Protein AF-A3SJL1-F1 (afdb_monomer_lite)

Foldseek 3Di:
DLLVVLQVVLVVLLVVLVVVLVVLLVVCLDPVNPVDPNVVVQQVVSVVSLVVSLVVLVVSLVVCVDPVNDDVDPVSNVNSVVSSVVSNVVSVVVSCCSNPPDPSD

Organism: Roseovarius nubinhibens (strain ATCC BAA-591 / DSM 15170 / ISM) (NCBI:txid89187)

Secondary structure (DSSP, 8-state):
-HHHHHHHHHHHHHHHHHHHHHHHHHHHTSHHHHSSTHHHHHHHHHHHHHHHHHHHHHHHHHHHHSGGG--S-HHHHHHHHHHHHHHHHHHHHHHHHHHHT----

Sequence (105 aa):
MRAVLSLSLPLTLWLAGFSGLYALHGLFCSSRWVEGSAVLWQRPVLIGVGLLLIGAQLILAVALQSKRWRAEDRTLRRVSFLLSLAAAGSTVWILLPLVLVTGCR

pLDDT: mean 73.29, std 8.29, range [54.09, 84.94]

Structure (mmCIF, N/CA/C/O backbone):
data_AF-A3SJL1-F1
#
_entry.id   AF-A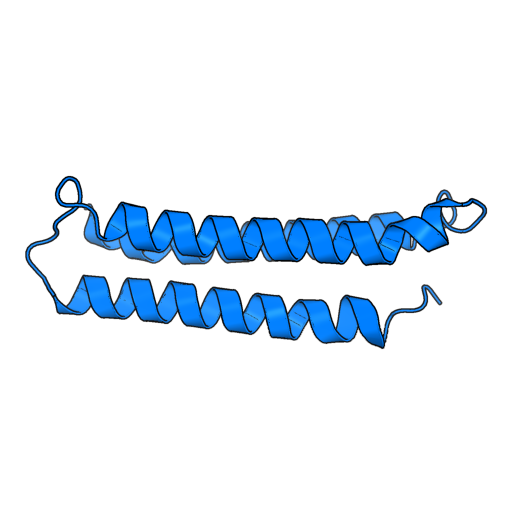3SJL1-F1
#
loop_
_atom_site.group_PDB
_atom_site.id
_atom_site.type_symbol
_atom_site.label_atom_id
_atom_site.label_alt_id
_atom_site.label_comp_id
_atom_site.label_asym_id
_atom_site.label_entity_id
_atom_site.label_seq_id
_atom_site.pdbx_PDB_ins_code
_atom_site.Cartn_x
_atom_site.Cartn_y
_atom_site.Cartn_z
_atom_site.occupancy
_atom_site.B_iso_or_equiv
_atom_site.auth_seq_id
_atom_site.auth_comp_id
_atom_site.auth_asym_id
_atom_site.auth_atom_id
_atom_site.pdbx_PDB_model_num
ATOM 1 N N . MET A 1 1 ? -18.607 11.149 15.103 1.00 59.56 1 MET A N 1
ATOM 2 C CA . MET A 1 1 ? -17.742 11.667 14.009 1.00 59.56 1 MET A CA 1
ATOM 3 C C . MET A 1 1 ? -16.484 10.822 13.758 1.00 59.56 1 MET A C 1
ATOM 5 O O . MET A 1 1 ? -16.207 10.540 12.601 1.00 59.56 1 MET A O 1
ATOM 9 N N . ARG A 1 2 ? -15.752 10.340 14.782 1.00 68.00 2 ARG A N 1
ATOM 10 C CA . ARG A 1 2 ? -14.563 9.469 14.585 1.00 68.00 2 ARG A CA 1
ATOM 11 C C . ARG A 1 2 ? -14.818 8.173 13.799 1.00 68.00 2 ARG A C 1
ATOM 13 O O . ARG A 1 2 ? -13.935 7.759 13.064 1.00 68.00 2 ARG A O 1
ATOM 20 N N . ALA A 1 3 ? -16.011 7.583 13.918 1.00 68.31 3 ALA A N 1
ATOM 21 C CA . ALA A 1 3 ? -16.379 6.351 13.212 1.00 68.31 3 ALA A CA 1
ATOM 22 C C . ALA A 1 3 ? -16.337 6.494 11.678 1.00 68.31 3 ALA A C 1
ATOM 24 O O . ALA A 1 3 ? -15.811 5.624 10.989 1.00 68.31 3 ALA A O 1
ATOM 25 N N . VAL A 1 4 ? -16.832 7.620 11.148 1.00 71.94 4 VAL A N 1
ATOM 26 C CA . VAL A 1 4 ? -16.812 7.901 9.702 1.00 71.94 4 VAL A CA 1
ATOM 27 C C . VAL A 1 4 ? -15.375 8.062 9.219 1.00 71.94 4 VAL A C 1
ATOM 29 O O . VAL A 1 4 ? -15.001 7.456 8.224 1.00 71.94 4 VAL A O 1
ATOM 32 N N . LEU A 1 5 ? -14.546 8.791 9.975 1.00 71.88 5 LEU A N 1
ATOM 33 C CA . LEU A 1 5 ? -13.122 8.955 9.675 1.00 71.88 5 LEU A CA 1
ATOM 34 C C . LEU A 1 5 ? -12.391 7.603 9.625 1.00 71.88 5 LEU A C 1
ATOM 36 O O . LEU A 1 5 ? -11.643 7.350 8.693 1.00 71.88 5 LEU A O 1
ATOM 40 N N . SER A 1 6 ? -12.634 6.702 10.584 1.00 68.81 6 SER A N 1
ATOM 41 C CA . SER A 1 6 ? -11.992 5.376 10.612 1.00 68.81 6 SER A CA 1
ATOM 42 C C . SER A 1 6 ? -12.421 4.438 9.478 1.00 68.81 6 SER A C 1
ATOM 44 O O . SER A 1 6 ? -11.718 3.467 9.201 1.00 68.81 6 SER A O 1
ATOM 46 N N . LEU A 1 7 ? -13.564 4.706 8.843 1.00 72.94 7 LEU A N 1
ATOM 47 C CA . LEU A 1 7 ? -14.061 3.961 7.683 1.00 72.94 7 LEU A CA 1
ATOM 48 C C . LEU A 1 7 ? -13.573 4.574 6.368 1.00 72.94 7 LEU A C 1
ATOM 50 O O . LEU A 1 7 ? -13.170 3.843 5.468 1.00 72.94 7 LEU A O 1
ATOM 54 N N . SER A 1 8 ? -13.579 5.904 6.258 1.00 80.25 8 SER A N 1
ATOM 55 C CA . SER A 1 8 ? -13.200 6.593 5.024 1.00 80.25 8 SER A CA 1
ATOM 56 C C . SER A 1 8 ? -11.691 6.633 4.802 1.00 80.25 8 SER A C 1
ATOM 58 O O . SER A 1 8 ? -11.266 6.497 3.662 1.00 80.25 8 SER A O 1
ATOM 60 N N . LEU A 1 9 ? -10.875 6.749 5.858 1.00 79.06 9 LEU A N 1
ATOM 61 C CA . LEU A 1 9 ? -9.410 6.794 5.752 1.00 79.06 9 LEU A CA 1
ATOM 62 C C . LEU A 1 9 ? -8.779 5.602 5.007 1.00 79.06 9 LEU A C 1
ATOM 64 O O . LEU A 1 9 ? -7.985 5.839 4.098 1.00 79.06 9 LEU A O 1
ATOM 68 N N . PRO A 1 10 ? -9.078 4.332 5.348 1.00 77.00 10 PRO A N 1
ATOM 69 C CA . PRO A 1 10 ? -8.495 3.202 4.625 1.00 77.00 10 PRO A CA 1
ATOM 70 C C . PRO A 1 10 ? -8.954 3.151 3.163 1.00 77.00 10 PRO A C 1
ATOM 72 O O . PRO A 1 10 ? -8.161 2.786 2.293 1.00 77.00 10 PRO A O 1
ATOM 75 N N . LEU A 1 11 ? -10.195 3.569 2.885 1.00 79.44 11 LEU A N 1
ATOM 76 C CA . LEU A 1 11 ? -10.762 3.583 1.538 1.00 79.44 11 LEU A CA 1
ATOM 77 C C . LEU A 1 11 ? -10.133 4.675 0.662 1.00 79.44 11 LEU A C 1
ATOM 79 O O . LEU A 1 11 ? -9.750 4.404 -0.473 1.00 79.44 11 LEU A O 1
ATOM 83 N N . THR A 1 12 ? -9.976 5.894 1.183 1.00 83.25 12 THR A N 1
ATOM 84 C CA . THR A 1 12 ? -9.335 6.996 0.451 1.00 83.25 12 THR A CA 1
ATOM 85 C C . THR A 1 12 ? -7.851 6.737 0.242 1.00 83.25 12 THR A C 1
ATOM 87 O O . THR A 1 12 ? -7.344 7.005 -0.845 1.00 83.25 12 THR A O 1
ATOM 90 N N . LEU A 1 13 ? -7.165 6.155 1.232 1.00 82.44 13 LEU A N 1
ATOM 91 C CA . LEU A 1 13 ? -5.767 5.752 1.092 1.00 82.44 13 LEU A CA 1
ATOM 92 C C . LEU A 1 13 ? -5.606 4.690 -0.001 1.00 82.44 13 LEU A C 1
ATOM 94 O O . LEU A 1 13 ? -4.680 4.772 -0.807 1.00 82.44 13 LEU A O 1
ATOM 98 N N . TRP A 1 14 ? -6.516 3.715 -0.054 1.00 82.19 14 TRP A N 1
ATOM 99 C CA . TRP A 1 14 ? -6.525 2.714 -1.116 1.00 82.19 14 TRP A CA 1
ATOM 100 C C . TRP A 1 14 ? -6.770 3.348 -2.490 1.00 82.19 14 TRP A C 1
ATOM 102 O O . TRP A 1 14 ? -6.005 3.100 -3.418 1.00 82.19 14 TRP A O 1
ATOM 112 N N . LEU A 1 15 ? -7.768 4.227 -2.609 1.00 83.25 15 LEU A N 1
ATOM 113 C CA . LEU A 1 15 ? -8.115 4.889 -3.870 1.00 83.25 15 LEU A CA 1
ATOM 114 C C . LEU A 1 15 ? -6.980 5.787 -4.394 1.00 83.25 15 LEU A C 1
ATOM 116 O O . LEU A 1 15 ? -6.681 5.787 -5.591 1.00 83.25 15 LEU A O 1
ATOM 120 N N . ALA A 1 16 ? -6.324 6.522 -3.493 1.00 84.94 16 ALA A N 1
ATOM 121 C CA . ALA A 1 16 ? -5.164 7.350 -3.809 1.00 84.94 16 ALA A CA 1
ATOM 122 C C . ALA A 1 16 ? -3.969 6.488 -4.242 1.00 84.94 16 ALA A C 1
ATOM 124 O O . ALA A 1 16 ? -3.309 6.800 -5.232 1.00 84.94 16 ALA A O 1
ATOM 125 N N . GLY A 1 17 ? -3.729 5.374 -3.544 1.00 80.75 17 GLY A N 1
ATOM 126 C CA . GLY A 1 17 ? -2.684 4.417 -3.893 1.00 80.75 17 GLY A CA 1
ATOM 127 C C . GLY A 1 17 ? -2.897 3.762 -5.250 1.00 80.75 17 GLY A C 1
ATOM 128 O O . GLY A 1 17 ? -1.973 3.712 -6.057 1.00 80.75 17 GLY A O 1
ATOM 129 N N . PHE A 1 18 ? -4.124 3.318 -5.524 1.00 80.44 18 PHE A N 1
ATOM 130 C CA . PHE A 1 18 ? -4.503 2.747 -6.812 1.00 80.44 18 PHE A CA 1
ATOM 131 C C . PHE A 1 18 ? -4.287 3.747 -7.947 1.00 80.44 18 PHE A C 1
ATOM 133 O O . PHE A 1 18 ? -3.594 3.443 -8.915 1.00 80.44 18 PHE A O 1
ATOM 140 N N . SER A 1 19 ? -4.815 4.962 -7.787 1.00 84.88 19 SER A N 1
ATOM 141 C CA . SER A 1 19 ? -4.660 6.036 -8.772 1.00 84.88 19 SER A CA 1
ATOM 142 C C . SER A 1 19 ? -3.187 6.365 -9.021 1.00 84.88 19 SER A C 1
ATOM 144 O O . SER A 1 19 ? -2.772 6.497 -10.169 1.00 84.88 19 SER A O 1
ATOM 146 N N . GLY A 1 20 ? -2.380 6.443 -7.958 1.00 83.12 20 GLY A N 1
ATOM 147 C CA . GLY A 1 20 ? -0.946 6.704 -8.051 1.00 83.12 20 GLY A CA 1
ATOM 148 C C . GLY A 1 20 ? -0.182 5.595 -8.772 1.00 83.12 20 GLY A C 1
ATOM 149 O O . GLY A 1 20 ? 0.614 5.888 -9.661 1.00 83.12 20 GLY A O 1
ATOM 150 N N . LEU A 1 21 ? -0.452 4.327 -8.444 1.00 81.31 21 LEU A N 1
ATOM 151 C CA . LEU A 1 21 ? 0.160 3.175 -9.113 1.00 81.31 21 LEU A CA 1
ATOM 152 C C . LEU A 1 21 ? -0.185 3.141 -10.603 1.00 81.31 21 LEU A C 1
ATOM 154 O O . LEU A 1 21 ? 0.703 2.933 -11.426 1.00 81.31 21 LEU A O 1
ATOM 158 N N . TYR A 1 22 ? -1.447 3.387 -10.957 1.00 79.25 22 TYR A N 1
ATOM 159 C CA . TYR A 1 22 ? -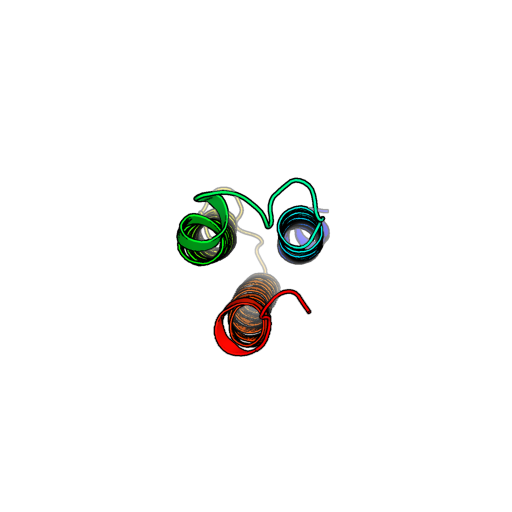1.889 3.392 -12.351 1.00 79.25 22 TYR A CA 1
ATOM 160 C C . TYR A 1 22 ? -1.325 4.580 -13.138 1.00 79.25 22 TYR A C 1
ATOM 162 O O . TYR A 1 22 ? -0.888 4.412 -14.276 1.00 79.25 22 TYR A O 1
ATOM 170 N N . ALA A 1 23 ? -1.279 5.770 -12.532 1.00 82.62 23 ALA A N 1
ATOM 171 C CA . ALA A 1 23 ? -0.657 6.944 -13.141 1.00 82.62 23 ALA A CA 1
ATOM 172 C C . ALA A 1 23 ? 0.844 6.721 -13.369 1.00 82.62 23 ALA A C 1
ATOM 174 O O . ALA A 1 23 ? 1.356 7.011 -14.449 1.00 82.62 23 ALA A O 1
ATOM 175 N N . LEU A 1 24 ? 1.537 6.148 -12.380 1.00 81.06 24 LEU A N 1
ATOM 176 C CA . LEU A 1 24 ? 2.955 5.814 -12.480 1.00 81.06 24 LEU A CA 1
ATOM 177 C C . LEU A 1 24 ? 3.206 4.764 -13.571 1.00 81.06 24 LEU A C 1
ATOM 179 O O . LEU A 1 24 ? 4.139 4.902 -14.358 1.00 81.06 24 LEU A O 1
ATOM 183 N N . HIS A 1 25 ? 2.338 3.756 -13.662 1.00 78.12 25 HIS A N 1
ATOM 184 C CA . HIS A 1 25 ? 2.370 2.765 -14.731 1.00 78.12 25 HIS A CA 1
ATOM 185 C C . HIS A 1 25 ? 2.195 3.405 -16.118 1.00 78.12 25 HIS A C 1
ATOM 187 O O . HIS A 1 25 ? 2.977 3.138 -17.028 1.00 78.12 25 HIS A O 1
ATOM 193 N N . GLY A 1 26 ? 1.218 4.306 -16.270 1.00 76.38 26 GLY A N 1
ATOM 194 C CA . GLY A 1 26 ? 1.004 5.062 -17.507 1.00 76.38 26 GLY A CA 1
ATOM 195 C C . GLY A 1 26 ? 2.197 5.946 -17.885 1.00 76.38 26 GLY A C 1
ATOM 196 O O . GLY A 1 26 ? 2.563 6.008 -19.058 1.00 76.38 26 GLY A O 1
ATOM 197 N N . LEU A 1 27 ? 2.857 6.572 -16.903 1.00 78.94 27 LEU A N 1
ATOM 198 C CA . LEU A 1 27 ? 4.102 7.313 -17.132 1.00 78.94 27 LEU A CA 1
ATOM 199 C C . LEU A 1 27 ? 5.220 6.400 -17.646 1.00 78.94 27 LEU A C 1
ATOM 201 O O . LEU A 1 27 ? 5.910 6.764 -18.601 1.00 78.94 27 LEU A O 1
ATOM 205 N N . PHE A 1 28 ? 5.380 5.222 -17.042 1.00 74.81 28 PHE A N 1
ATOM 206 C CA . PHE A 1 28 ? 6.404 4.258 -17.431 1.00 74.81 28 PHE A CA 1
ATOM 207 C C . PHE A 1 28 ? 6.204 3.687 -18.839 1.00 74.81 28 PHE A C 1
ATOM 209 O O . PHE A 1 28 ? 7.201 3.401 -19.498 1.00 74.81 28 PHE A O 1
ATOM 216 N N . CYS A 1 29 ? 4.963 3.582 -19.320 1.00 75.06 29 CYS A N 1
ATOM 217 C CA . CYS A 1 29 ? 4.670 3.170 -20.696 1.00 75.06 29 CYS A CA 1
ATOM 218 C C . CYS A 1 29 ? 4.660 4.307 -21.726 1.00 75.06 29 CYS A C 1
ATOM 220 O O . CYS A 1 29 ? 4.432 4.052 -22.906 1.00 75.06 29 CYS A O 1
ATOM 222 N N . SER A 1 30 ? 4.925 5.553 -21.328 1.00 73.56 30 SER A N 1
ATOM 223 C CA . SER A 1 30 ? 5.099 6.635 -22.299 1.00 73.56 30 SER A CA 1
ATOM 224 C C . SER A 1 30 ? 6.441 6.507 -23.032 1.00 73.56 30 SER A C 1
ATOM 226 O O . SER A 1 30 ? 7.463 6.172 -22.429 1.00 73.56 30 SER A O 1
ATOM 228 N N . SER A 1 31 ? 6.454 6.814 -24.334 1.00 65.25 31 SER A N 1
ATOM 229 C CA . SER A 1 31 ? 7.624 6.670 -25.223 1.00 65.25 31 SER A CA 1
ATOM 230 C C . SER A 1 31 ? 8.897 7.344 -24.694 1.00 65.25 31 SER A C 1
ATOM 232 O O . SER A 1 31 ? 9.995 6.848 -24.917 1.00 65.25 31 SER A O 1
ATOM 234 N N . ARG A 1 32 ? 8.755 8.408 -23.891 1.00 66.00 32 ARG A N 1
ATOM 235 C CA . ARG A 1 32 ? 9.859 9.135 -23.242 1.00 66.00 32 ARG A CA 1
ATOM 236 C C . ARG A 1 32 ? 10.695 8.286 -22.270 1.00 66.00 32 ARG A C 1
ATOM 238 O O . ARG A 1 32 ? 11.836 8.646 -21.995 1.00 66.00 32 ARG A O 1
ATOM 245 N N . TRP A 1 33 ? 10.139 7.202 -21.727 1.00 61.50 33 TRP A N 1
ATOM 246 C CA . TRP A 1 33 ? 10.796 6.346 -20.727 1.00 61.50 33 TRP A CA 1
ATOM 247 C C . TRP A 1 33 ? 11.082 4.924 -21.233 1.00 61.50 33 TRP A C 1
ATOM 249 O O . TRP A 1 33 ? 11.729 4.150 -20.530 1.00 61.50 33 TRP A O 1
ATOM 259 N N . VAL A 1 34 ? 10.635 4.590 -22.448 1.00 62.56 34 VAL A N 1
ATOM 260 C CA . VAL A 1 34 ? 10.812 3.266 -23.073 1.00 62.56 34 VAL A CA 1
ATOM 261 C C . VAL A 1 34 ? 12.226 3.075 -23.638 1.00 62.56 34 VAL A C 1
ATOM 263 O O . VAL A 1 34 ? 12.727 1.957 -23.674 1.00 62.56 34 VAL A O 1
ATOM 266 N N . GLU A 1 35 ? 12.909 4.155 -24.021 1.00 60.31 35 GLU A N 1
ATOM 267 C CA . GLU A 1 35 ? 14.188 4.091 -24.749 1.00 60.31 35 GLU A CA 1
ATOM 268 C C . GLU A 1 35 ? 15.440 4.053 -23.841 1.00 60.31 35 GLU A C 1
ATOM 270 O O . GLU A 1 35 ? 16.564 4.027 -24.336 1.00 60.31 35 GLU A O 1
ATOM 275 N N . GLY A 1 36 ? 15.283 4.021 -22.510 1.00 59.72 36 GLY A N 1
ATOM 276 C CA . GLY A 1 36 ? 16.399 4.074 -21.553 1.00 59.72 36 GLY A CA 1
ATOM 277 C C . GLY A 1 36 ? 16.427 2.940 -20.523 1.00 59.72 36 GLY A C 1
ATOM 278 O O . GLY A 1 36 ? 15.488 2.156 -20.390 1.00 59.72 36 GLY A O 1
ATOM 279 N N . SER A 1 37 ? 17.481 2.912 -19.696 1.00 58.91 37 SER A N 1
ATOM 280 C CA . SER A 1 37 ? 17.663 1.998 -18.544 1.00 58.91 37 SER A CA 1
ATOM 281 C C . SER A 1 37 ? 16.510 2.003 -17.522 1.00 58.91 37 SER A C 1
ATOM 283 O O . SER A 1 37 ? 16.492 1.187 -16.601 1.00 58.91 37 SER A O 1
ATOM 285 N N . ALA A 1 38 ? 15.523 2.885 -17.695 1.00 62.50 38 ALA A N 1
ATOM 286 C CA . ALA A 1 38 ? 14.285 2.951 -16.936 1.00 62.50 38 ALA A CA 1
ATOM 287 C C . ALA A 1 38 ? 13.460 1.654 -16.999 1.00 62.50 38 ALA A C 1
ATOM 289 O O . ALA A 1 38 ? 12.836 1.318 -15.996 1.00 62.50 38 ALA A O 1
ATOM 290 N N . VAL A 1 39 ? 13.513 0.874 -18.088 1.00 64.94 39 VAL A N 1
ATOM 291 C CA . VAL A 1 39 ? 12.792 -0.416 -18.199 1.00 64.94 39 VAL A CA 1
ATOM 292 C C . VAL A 1 39 ? 13.206 -1.407 -17.099 1.00 64.94 39 VAL A C 1
ATOM 294 O O . VAL A 1 39 ? 12.363 -2.095 -16.523 1.00 64.94 39 VAL A O 1
ATOM 297 N N . LEU A 1 40 ? 14.493 -1.428 -16.729 1.00 67.62 40 LEU A N 1
ATOM 298 C CA . LEU A 1 40 ? 15.007 -2.258 -15.628 1.00 67.62 40 LEU A CA 1
ATOM 299 C C . LEU A 1 40 ? 14.518 -1.772 -14.253 1.00 67.62 40 LEU A C 1
ATOM 301 O O . LEU A 1 40 ? 14.362 -2.574 -13.333 1.00 67.62 40 LEU A O 1
ATOM 305 N N . TRP A 1 41 ? 14.240 -0.472 -14.118 1.00 72.75 41 TRP A N 1
ATOM 306 C 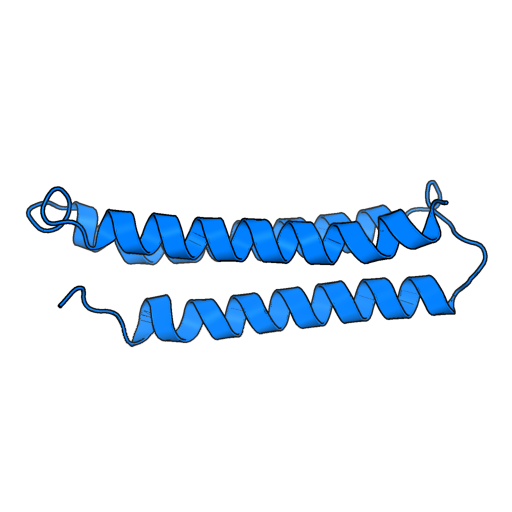CA . TRP A 1 41 ? 13.785 0.151 -12.873 1.00 72.75 41 TRP A CA 1
ATOM 307 C C . TRP A 1 41 ? 12.258 0.166 -12.703 1.00 72.75 41 TRP A C 1
ATOM 309 O O . TRP A 1 41 ? 11.787 0.285 -11.574 1.00 72.75 41 TRP A O 1
ATOM 319 N N . GLN A 1 42 ? 11.475 -0.032 -13.768 1.00 72.25 42 GLN A N 1
ATOM 320 C CA . GLN A 1 42 ? 10.003 -0.055 -13.719 1.00 72.25 42 GLN A CA 1
ATOM 321 C C . GLN A 1 42 ? 9.463 -1.046 -12.678 1.00 72.25 42 GLN A C 1
ATOM 323 O O . GLN A 1 42 ? 8.692 -0.678 -11.791 1.00 72.25 42 GLN A O 1
ATOM 328 N N . ARG A 1 43 ? 9.900 -2.309 -12.754 1.00 74.62 43 ARG A N 1
ATOM 329 C CA . ARG A 1 43 ? 9.450 -3.388 -11.859 1.00 74.62 43 ARG A CA 1
ATOM 330 C C . ARG A 1 43 ? 9.809 -3.146 -10.389 1.00 74.62 43 ARG A C 1
ATOM 332 O O . ARG A 1 43 ? 8.891 -3.167 -9.569 1.00 74.62 43 ARG A O 1
ATOM 339 N N . PRO A 1 44 ? 11.082 -2.906 -10.012 1.00 79.38 44 PRO A N 1
ATOM 340 C CA . PRO A 1 44 ? 11.429 -2.688 -8.610 1.00 79.38 44 PRO A CA 1
ATOM 341 C C . PRO A 1 44 ? 10.788 -1.418 -8.039 1.00 79.38 44 PRO A C 1
ATOM 343 O O . PRO A 1 44 ? 10.407 -1.425 -6.871 1.00 79.38 44 PRO A O 1
ATOM 346 N N . VAL A 1 45 ? 10.594 -0.362 -8.840 1.00 81.12 45 VAL A N 1
ATOM 347 C CA . VAL A 1 45 ? 9.892 0.850 -8.386 1.00 81.12 45 VAL A CA 1
ATOM 348 C C . VAL A 1 45 ? 8.409 0.568 -8.137 1.00 81.12 45 VAL A C 1
ATOM 350 O O . VAL A 1 45 ? 7.902 0.931 -7.077 1.00 81.12 45 VAL A O 1
ATOM 353 N N . LEU A 1 46 ? 7.716 -0.129 -9.044 1.00 76.88 46 LEU A N 1
ATOM 354 C CA . LEU A 1 46 ? 6.313 -0.522 -8.848 1.00 76.88 46 LEU A CA 1
ATOM 355 C C . LEU A 1 46 ? 6.136 -1.428 -7.621 1.00 76.88 46 LEU A C 1
ATOM 357 O O . LEU A 1 46 ? 5.220 -1.215 -6.825 1.00 76.88 46 LEU A O 1
ATOM 361 N N . ILE A 1 47 ? 7.041 -2.394 -7.428 1.00 80.12 47 ILE A N 1
ATOM 362 C CA . ILE A 1 47 ? 7.060 -3.261 -6.240 1.00 80.12 47 ILE A CA 1
ATOM 363 C C . ILE A 1 47 ? 7.303 -2.432 -4.976 1.00 80.12 47 ILE A C 1
ATOM 365 O O . ILE A 1 47 ? 6.587 -2.606 -3.991 1.00 80.12 47 ILE A O 1
ATOM 369 N N . GLY A 1 48 ? 8.265 -1.507 -5.005 1.00 83.69 48 GLY A N 1
ATOM 370 C CA . GLY A 1 48 ? 8.582 -0.626 -3.883 1.00 83.69 48 GLY A CA 1
ATOM 371 C C . GLY A 1 48 ? 7.401 0.255 -3.477 1.00 83.69 48 GLY A C 1
ATOM 372 O O . GLY A 1 48 ? 7.046 0.295 -2.300 1.00 83.69 48 GLY A O 1
ATOM 373 N N . VAL A 1 49 ? 6.739 0.898 -4.444 1.00 82.62 49 VAL A N 1
ATOM 374 C CA . VAL A 1 49 ? 5.538 1.715 -4.198 1.00 82.62 49 VAL A CA 1
ATOM 375 C C . VAL A 1 49 ? 4.387 0.849 -3.675 1.00 82.62 49 VAL A C 1
ATOM 377 O O . VAL A 1 49 ? 3.707 1.245 -2.727 1.00 82.62 49 VAL A O 1
ATOM 380 N N . GLY A 1 50 ? 4.205 -0.355 -4.224 1.00 81.19 50 GLY A N 1
ATOM 381 C CA . GLY A 1 50 ? 3.237 -1.332 -3.726 1.00 81.19 50 GLY A CA 1
ATOM 382 C C . GLY A 1 50 ? 3.481 -1.721 -2.267 1.00 81.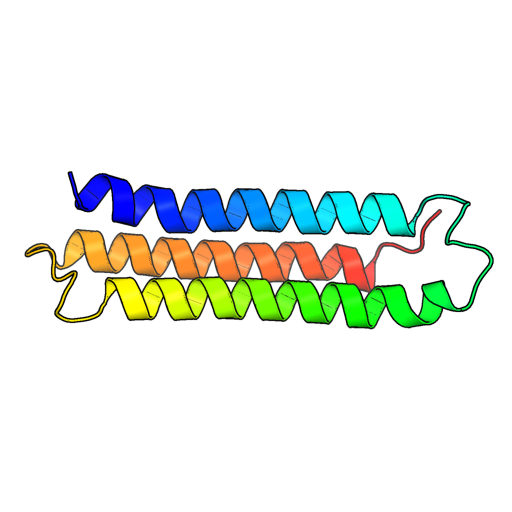19 50 GLY A C 1
ATOM 383 O O . GLY A 1 50 ? 2.559 -1.668 -1.452 1.00 81.19 50 GLY A O 1
ATOM 384 N N . LEU A 1 51 ? 4.728 -2.043 -1.909 1.00 81.62 51 LEU A N 1
ATOM 385 C CA . LEU A 1 51 ? 5.114 -2.357 -0.531 1.00 81.62 51 LEU A CA 1
ATOM 386 C C . LEU A 1 51 ? 4.865 -1.173 0.406 1.00 81.62 51 LEU A C 1
ATOM 388 O O . LEU A 1 51 ? 4.370 -1.358 1.517 1.00 81.62 51 LEU A O 1
ATOM 392 N N . LEU A 1 52 ? 5.184 0.040 -0.046 1.00 84.69 52 LEU A N 1
ATOM 393 C CA . LEU A 1 52 ? 5.006 1.261 0.733 1.00 84.69 52 LEU A CA 1
ATOM 394 C C . LEU A 1 52 ? 3.521 1.531 1.015 1.00 84.69 52 LEU A C 1
ATOM 396 O O . LEU A 1 52 ? 3.163 1.894 2.134 1.00 84.69 52 LEU A O 1
ATOM 400 N N . LEU A 1 53 ? 2.646 1.272 0.040 1.00 82.44 53 LEU A N 1
ATOM 401 C CA . LEU A 1 53 ? 1.190 1.355 0.193 1.00 82.44 53 LEU A CA 1
ATOM 402 C C . LEU A 1 53 ? 0.635 0.304 1.161 1.00 82.44 53 LEU A C 1
ATOM 404 O O . LEU A 1 53 ? -0.207 0.629 2.001 1.00 82.44 53 LEU A O 1
ATOM 408 N N . ILE A 1 54 ? 1.123 -0.936 1.083 1.00 79.75 54 ILE A N 1
ATOM 409 C CA . ILE A 1 54 ? 0.760 -2.001 2.031 1.00 79.75 54 ILE A CA 1
ATOM 410 C C . ILE A 1 54 ? 1.216 -1.621 3.446 1.00 79.75 54 ILE A C 1
ATOM 412 O O . ILE A 1 54 ? 0.440 -1.716 4.398 1.00 79.75 54 ILE A O 1
ATOM 416 N N . GLY A 1 55 ? 2.448 -1.126 3.586 1.00 82.25 55 GLY A N 1
ATOM 417 C CA . GLY A 1 55 ? 2.985 -0.630 4.850 1.00 82.25 55 GLY A CA 1
ATOM 418 C C . GLY A 1 55 ? 2.150 0.516 5.419 1.00 82.25 55 GLY A C 1
ATOM 419 O O . GLY A 1 55 ? 1.789 0.485 6.593 1.00 82.25 55 GLY A O 1
ATOM 420 N N . ALA A 1 56 ? 1.762 1.484 4.586 1.00 82.12 56 ALA A N 1
ATOM 421 C CA . ALA A 1 56 ? 0.897 2.589 4.990 1.00 82.12 56 ALA A CA 1
ATOM 422 C C . ALA A 1 56 ? -0.476 2.100 5.485 1.00 82.12 56 ALA A C 1
ATOM 424 O O . ALA A 1 56 ? -0.945 2.568 6.522 1.00 82.12 56 ALA A O 1
ATOM 425 N N . GLN A 1 57 ? -1.091 1.120 4.811 1.00 79.69 57 GLN A N 1
ATOM 426 C CA . GLN A 1 57 ? -2.347 0.491 5.250 1.00 79.69 57 GLN A CA 1
ATOM 427 C C . GLN A 1 57 ? -2.195 -0.210 6.610 1.00 79.69 57 GLN A C 1
ATOM 429 O O . GLN A 1 57 ? -3.051 -0.053 7.482 1.00 79.69 57 GLN A O 1
ATOM 434 N N . LEU A 1 58 ? -1.093 -0.935 6.831 1.00 79.81 58 LEU A N 1
ATOM 435 C CA . LEU A 1 58 ? -0.811 -1.602 8.107 1.00 79.81 58 LEU A CA 1
ATOM 436 C C . LEU A 1 58 ? -0.557 -0.603 9.240 1.00 79.81 58 LEU A C 1
ATOM 438 O O . LEU A 1 58 ? -1.136 -0.740 10.318 1.00 79.81 58 LEU A O 1
ATOM 442 N N . ILE A 1 59 ? 0.261 0.424 8.997 1.00 82.75 59 ILE A N 1
ATOM 443 C CA . ILE A 1 59 ? 0.525 1.497 9.967 1.00 82.75 59 ILE A CA 1
ATOM 444 C C . ILE A 1 59 ? -0.784 2.187 10.335 1.00 82.75 59 ILE A C 1
ATOM 446 O O . ILE A 1 59 ? -1.042 2.423 11.515 1.00 82.75 59 ILE A O 1
ATOM 450 N N . LEU A 1 60 ? -1.637 2.460 9.348 1.00 78.19 60 LEU A N 1
ATOM 451 C CA . LEU A 1 60 ? -2.930 3.080 9.576 1.00 78.19 60 LEU A CA 1
ATOM 452 C C . LEU A 1 60 ? -3.856 2.179 10.401 1.00 78.19 60 LEU A C 1
ATOM 454 O O . LEU A 1 60 ? -4.470 2.647 11.361 1.00 78.19 60 LEU A O 1
ATOM 458 N N . ALA A 1 61 ? -3.904 0.882 10.096 1.00 74.75 61 ALA A N 1
ATOM 459 C CA . ALA A 1 61 ? -4.665 -0.093 10.871 1.00 74.75 61 ALA A CA 1
ATOM 460 C C . ALA A 1 61 ? -4.182 -0.166 12.332 1.00 74.75 61 ALA A C 1
ATOM 462 O O . ALA A 1 61 ? -5.002 -0.163 13.252 1.00 74.75 61 ALA A O 1
ATOM 463 N N . VAL A 1 62 ? -2.867 -0.170 12.569 1.00 76.75 62 VAL A N 1
ATOM 464 C CA . VAL A 1 62 ? -2.279 -0.163 13.921 1.00 76.75 62 VAL A CA 1
ATOM 465 C C . VAL A 1 62 ? -2.545 1.166 14.638 1.00 76.75 62 VAL A C 1
ATOM 467 O O . VAL A 1 62 ? -2.920 1.173 15.814 1.00 76.75 62 VAL A O 1
ATOM 470 N N . ALA A 1 63 ? -2.431 2.297 13.939 1.00 77.12 63 ALA A N 1
ATOM 471 C CA . ALA A 1 63 ? -2.709 3.623 14.485 1.00 77.12 63 ALA A CA 1
ATOM 472 C C . ALA A 1 63 ? -4.176 3.763 14.923 1.00 77.12 63 ALA A C 1
ATOM 474 O O . ALA A 1 63 ? -4.443 4.253 16.024 1.00 77.12 63 ALA A O 1
ATOM 475 N N . LEU A 1 64 ? -5.117 3.247 14.124 1.00 68.56 64 LEU A N 1
ATOM 476 C CA . LEU A 1 64 ? -6.544 3.178 14.464 1.00 68.56 64 LEU A CA 1
ATOM 477 C C . LEU A 1 64 ? -6.823 2.217 15.633 1.00 68.56 64 LEU A C 1
ATOM 479 O O . LEU A 1 64 ? -7.799 2.388 16.371 1.00 68.56 64 LEU A O 1
ATOM 483 N N . GLN A 1 65 ? -5.957 1.225 15.855 1.00 68.38 65 GLN A N 1
ATOM 484 C CA . GLN A 1 65 ? -6.045 0.339 17.014 1.00 68.38 65 GLN A CA 1
ATOM 485 C C . GLN A 1 65 ? -5.445 0.929 18.300 1.00 68.38 65 GLN A C 1
ATOM 487 O O . GLN A 1 65 ? -5.785 0.461 19.395 1.00 68.38 65 GLN A O 1
ATOM 492 N N . SER A 1 66 ? -4.622 1.971 18.210 1.00 69.06 66 SER A N 1
ATOM 493 C CA . SER A 1 66 ? -3.966 2.577 19.369 1.00 69.06 66 SER A CA 1
ATOM 494 C C . SER A 1 66 ? -4.970 3.147 20.384 1.00 69.06 66 SER A C 1
ATOM 496 O O . SER A 1 66 ? -6.058 3.613 20.029 1.00 69.06 66 SER A O 1
ATOM 498 N N . LYS A 1 67 ? -4.611 3.129 21.680 1.00 60.41 67 LYS A N 1
ATOM 499 C CA . LYS A 1 67 ? -5.479 3.573 22.798 1.00 60.41 67 LYS A CA 1
ATOM 500 C C . LYS A 1 67 ? -6.033 4.991 22.599 1.00 60.41 67 LYS A C 1
ATOM 502 O O . LYS A 1 67 ? -7.129 5.274 23.066 1.00 60.41 67 LYS A O 1
ATOM 507 N N . ARG A 1 68 ? -5.313 5.850 21.869 1.00 61.97 68 ARG A N 1
ATOM 508 C CA . ARG A 1 68 ? -5.682 7.249 21.578 1.00 61.97 68 ARG A CA 1
ATOM 509 C C . ARG A 1 68 ? -6.902 7.388 20.647 1.00 61.97 68 ARG A C 1
ATOM 511 O O . ARG A 1 68 ? -7.585 8.414 20.672 1.00 61.97 68 ARG A O 1
ATOM 518 N N . TRP A 1 69 ? -7.195 6.342 19.872 1.00 55.44 69 TRP A N 1
ATOM 519 C CA . TRP A 1 69 ? -8.314 6.244 18.927 1.00 55.44 69 TRP A CA 1
ATOM 520 C C . TRP A 1 69 ? -9.296 5.119 19.287 1.00 55.44 69 TRP A C 1
ATOM 522 O O . TRP A 1 69 ? -10.064 4.677 18.437 1.00 55.44 69 TRP A O 1
ATOM 532 N N . ARG A 1 70 ? -9.305 4.654 20.548 1.00 54.09 70 ARG A N 1
ATOM 533 C CA . ARG A 1 70 ? -10.328 3.724 21.056 1.00 54.09 70 ARG A CA 1
ATOM 534 C C . ARG A 1 70 ? -11.725 4.329 20.862 1.00 54.09 70 ARG A C 1
ATOM 536 O O . ARG A 1 70 ? -12.171 5.136 21.664 1.00 54.09 70 ARG A O 1
ATOM 543 N N . ALA A 1 71 ? -12.393 3.949 19.778 1.00 55.16 71 ALA A N 1
ATOM 544 C CA . ALA A 1 71 ? -13.843 3.929 19.725 1.00 55.16 71 ALA A CA 1
ATOM 545 C C . ALA A 1 71 ? -14.322 2.812 20.663 1.00 55.16 71 ALA A C 1
ATOM 547 O O . ALA A 1 71 ? -13.687 1.755 20.731 1.00 55.16 71 ALA A O 1
ATOM 548 N N . GLU A 1 72 ? -15.399 3.062 21.401 1.00 56.88 72 GLU A N 1
ATOM 549 C CA . GLU A 1 72 ? -16.003 2.110 22.344 1.00 56.88 72 GLU A CA 1
ATOM 550 C C . GLU A 1 72 ? -16.467 0.818 21.637 1.00 56.88 72 GLU A C 1
ATOM 552 O O . GLU A 1 72 ? -16.416 -0.274 22.203 1.00 56.88 72 GLU A O 1
ATOM 557 N N . ASP A 1 73 ? -16.786 0.919 20.342 1.00 67.25 73 ASP A N 1
ATOM 558 C CA . ASP A 1 73 ? -17.306 -0.172 19.525 1.00 67.25 73 ASP A CA 1
ATOM 559 C C . ASP A 1 73 ? -16.230 -1.093 18.934 1.00 67.25 73 ASP A C 1
ATOM 561 O O . ASP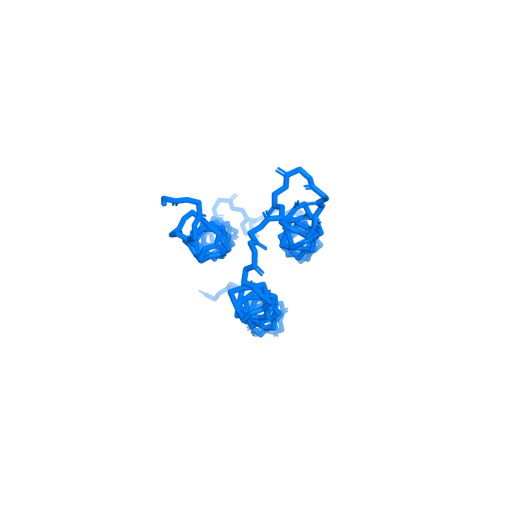 A 1 73 ? -15.508 -0.766 17.981 1.00 67.25 73 ASP A O 1
ATOM 565 N N . ARG A 1 74 ? -16.200 -2.333 19.435 1.00 70.44 74 ARG A N 1
ATOM 566 C CA . ARG A 1 74 ? -15.382 -3.436 18.892 1.00 70.44 74 ARG A CA 1
ATOM 567 C C . ARG A 1 74 ? -15.715 -3.768 17.431 1.00 70.44 74 ARG A C 1
ATOM 569 O O . ARG A 1 74 ? -14.836 -4.228 16.701 1.00 70.44 74 ARG A O 1
ATOM 576 N N . THR A 1 75 ? -16.952 -3.534 16.999 1.00 70.31 75 THR A N 1
ATOM 577 C CA . THR A 1 75 ? -17.441 -3.865 15.651 1.00 70.31 75 THR A CA 1
ATOM 578 C C . THR A 1 75 ? -16.842 -2.943 14.593 1.00 70.31 75 THR A C 1
ATOM 580 O O . THR A 1 75 ? -16.276 -3.428 13.616 1.00 70.31 75 THR A O 1
ATOM 583 N N . LEU A 1 76 ? -16.851 -1.627 14.832 1.00 69.19 76 LEU A N 1
ATOM 584 C CA . LEU A 1 76 ? -16.227 -0.632 13.950 1.00 69.19 76 LEU A CA 1
ATOM 585 C C . LEU A 1 76 ? -14.734 -0.912 13.747 1.00 69.19 76 LEU A C 1
ATOM 587 O O . LEU A 1 76 ? -14.225 -0.826 12.634 1.00 69.19 76 LEU A O 1
ATOM 591 N N . ARG A 1 77 ? -14.044 -1.347 14.806 1.00 69.81 77 ARG A N 1
ATOM 592 C CA . ARG A 1 77 ? -12.630 -1.732 14.738 1.00 69.81 77 ARG A CA 1
ATOM 593 C C . ARG A 1 77 ? -12.389 -2.957 13.850 1.00 69.81 77 ARG A C 1
ATOM 595 O O . ARG A 1 77 ? -11.426 -2.956 13.087 1.00 69.81 77 ARG A O 1
ATOM 602 N N . ARG A 1 78 ? -13.245 -3.985 13.927 1.00 74.12 78 ARG A N 1
ATOM 603 C CA . ARG A 1 78 ? -13.159 -5.155 13.032 1.00 74.12 78 ARG A CA 1
ATOM 604 C C . ARG A 1 78 ? -13.431 -4.771 11.585 1.00 74.12 78 ARG A C 1
ATOM 606 O O . ARG A 1 78 ? -12.695 -5.219 10.717 1.00 74.12 78 ARG A O 1
ATOM 613 N N . VAL A 1 79 ? -14.437 -3.933 11.335 1.00 77.75 79 VAL A N 1
ATOM 614 C CA . VAL A 1 79 ? -14.778 -3.491 9.976 1.00 77.75 79 VAL A CA 1
ATOM 615 C C . VAL A 1 79 ? -13.637 -2.680 9.369 1.00 77.75 79 VAL A C 1
ATOM 617 O O . VAL A 1 79 ? -13.214 -3.006 8.268 1.00 77.75 79 VAL A O 1
ATOM 620 N N . SER A 1 80 ? -13.069 -1.704 10.086 1.00 72.00 80 SER A N 1
ATOM 621 C CA . SER A 1 80 ? -11.893 -0.961 9.603 1.00 72.00 80 SER A CA 1
ATOM 622 C C . SER A 1 80 ? -10.694 -1.876 9.338 1.00 72.00 80 SER A C 1
ATOM 624 O O . SER A 1 80 ? -9.991 -1.685 8.351 1.00 72.00 80 SER A O 1
ATOM 626 N N . PHE A 1 81 ? -10.469 -2.890 10.180 1.00 73.62 81 PHE A N 1
ATOM 627 C CA . PHE A 1 81 ? -9.378 -3.844 9.977 1.00 73.62 81 PHE A CA 1
ATOM 628 C C . PHE A 1 81 ? -9.602 -4.731 8.747 1.00 73.62 81 PHE A C 1
ATOM 630 O O . PHE A 1 81 ? -8.692 -4.898 7.941 1.00 73.62 81 PHE A O 1
ATOM 637 N N . LEU A 1 82 ? -10.820 -5.253 8.574 1.00 79.56 82 LEU A N 1
ATOM 638 C CA . LEU A 1 82 ? -11.213 -6.004 7.381 1.00 79.56 82 LEU A CA 1
ATOM 639 C C . LEU A 1 82 ? -11.130 -5.133 6.125 1.00 79.56 82 LEU A C 1
ATOM 641 O O . LEU A 1 82 ? -10.687 -5.627 5.095 1.00 79.56 82 LEU A O 1
ATOM 645 N N . LEU A 1 83 ? -11.482 -3.846 6.213 1.00 78.44 83 LEU A N 1
ATOM 646 C CA . LEU A 1 83 ? -11.331 -2.896 5.110 1.00 78.44 83 LEU A CA 1
ATOM 647 C C . LEU A 1 83 ? -9.864 -2.709 4.729 1.00 78.44 83 LEU A C 1
ATOM 649 O O . LEU A 1 83 ? -9.537 -2.788 3.551 1.00 78.44 83 LEU A O 1
ATOM 653 N N . SER A 1 84 ? -8.975 -2.497 5.704 1.00 75.62 84 SER A N 1
ATOM 654 C CA . SER A 1 84 ? -7.535 -2.392 5.439 1.00 75.62 84 SER A CA 1
ATOM 655 C C . SER A 1 84 ? -6.956 -3.691 4.880 1.00 75.62 84 SER A C 1
ATOM 657 O O . SER A 1 84 ? -6.095 -3.645 4.005 1.00 75.62 84 SER A O 1
ATOM 659 N N . LEU A 1 85 ? -7.441 -4.849 5.334 1.00 79.25 85 LEU A N 1
ATOM 660 C CA . LEU A 1 85 ? -7.010 -6.146 4.816 1.00 79.25 85 LEU A CA 1
ATOM 661 C C . LEU A 1 85 ? -7.500 -6.372 3.379 1.00 79.25 85 LEU A C 1
ATOM 663 O O . LEU A 1 85 ? -6.724 -6.801 2.531 1.00 79.25 85 LEU A O 1
ATOM 667 N N . ALA A 1 86 ? -8.759 -6.041 3.091 1.00 81.44 86 ALA A N 1
ATOM 668 C CA . ALA A 1 86 ? -9.325 -6.099 1.748 1.00 81.44 86 ALA A CA 1
ATOM 669 C C . ALA A 1 86 ? -8.618 -5.117 0.804 1.00 81.44 86 ALA A C 1
ATOM 671 O O . ALA A 1 86 ? -8.285 -5.483 -0.320 1.00 81.44 86 ALA A O 1
ATOM 672 N N . ALA A 1 87 ? -8.315 -3.905 1.278 1.00 77.00 87 ALA A N 1
ATOM 673 C CA . ALA A 1 87 ? -7.528 -2.918 0.551 1.00 77.00 87 ALA A CA 1
ATOM 674 C C . ALA A 1 87 ? -6.121 -3.448 0.243 1.00 77.00 87 ALA A C 1
ATOM 676 O O . ALA A 1 87 ? -5.694 -3.397 -0.905 1.00 77.00 87 ALA A O 1
ATOM 677 N N . ALA A 1 88 ? -5.422 -4.018 1.230 1.00 74.62 88 ALA A N 1
ATOM 678 C CA . ALA A 1 88 ? -4.107 -4.622 1.027 1.00 74.62 88 ALA A CA 1
ATOM 679 C C . ALA A 1 88 ? -4.161 -5.801 0.041 1.00 74.62 88 ALA A C 1
ATOM 681 O O . ALA A 1 88 ? -3.351 -5.862 -0.883 1.00 74.62 88 ALA A O 1
ATOM 682 N N . GLY A 1 89 ? -5.141 -6.697 0.189 1.00 80.31 89 GLY A N 1
ATOM 683 C CA . GLY A 1 89 ? -5.353 -7.822 -0.723 1.00 80.31 89 GLY A CA 1
ATOM 684 C C . GLY A 1 89 ? -5.646 -7.363 -2.150 1.00 80.31 89 GLY A C 1
ATOM 685 O O . GLY A 1 89 ? -5.084 -7.900 -3.101 1.00 80.31 89 GLY A O 1
ATOM 686 N N . SER A 1 90 ? -6.448 -6.310 -2.304 1.00 77.38 90 SER A N 1
ATOM 687 C CA . SER A 1 90 ? -6.726 -5.703 -3.602 1.00 77.38 90 SER A CA 1
ATOM 688 C C . SER A 1 90 ? -5.479 -5.047 -4.204 1.00 77.38 90 SER A C 1
ATOM 690 O O . SER A 1 90 ? -5.201 -5.253 -5.380 1.00 77.38 90 SER A O 1
ATOM 692 N N . THR A 1 91 ? -4.659 -4.346 -3.412 1.00 75.19 91 THR A N 1
ATOM 693 C CA . THR A 1 91 ? -3.375 -3.791 -3.880 1.00 75.19 91 THR A CA 1
ATOM 694 C C . THR A 1 91 ? -2.431 -4.886 -4.372 1.00 75.19 91 THR A C 1
ATOM 696 O O . THR A 1 91 ? -1.817 -4.723 -5.423 1.00 75.19 91 THR A O 1
ATOM 699 N N . VAL A 1 92 ? -2.343 -6.020 -3.666 1.00 78.00 92 VAL A N 1
ATOM 700 C CA . VAL A 1 92 ? -1.564 -7.189 -4.118 1.00 78.00 92 VAL A CA 1
ATOM 701 C C . VAL A 1 92 ? -2.128 -7.739 -5.427 1.00 78.00 92 VAL A C 1
ATOM 703 O O . VAL A 1 92 ? -1.370 -8.003 -6.360 1.00 78.00 92 VAL A O 1
ATOM 706 N N . TRP A 1 93 ? -3.454 -7.857 -5.520 1.00 81.50 93 TRP A N 1
ATOM 707 C CA . TRP A 1 93 ? -4.129 -8.332 -6.725 1.00 81.50 93 TRP A CA 1
ATOM 708 C C . TRP A 1 93 ? -3.913 -7.413 -7.928 1.00 81.50 93 TRP A C 1
ATOM 710 O O . TRP A 1 93 ? -3.797 -7.903 -9.041 1.00 81.50 93 TRP A O 1
ATOM 720 N N . ILE A 1 94 ? -3.830 -6.099 -7.713 1.00 75.06 94 ILE A N 1
ATOM 721 C CA . ILE A 1 94 ? -3.549 -5.092 -8.745 1.00 75.06 94 ILE A CA 1
ATOM 722 C C . ILE A 1 94 ? -2.068 -5.098 -9.130 1.00 75.06 94 ILE A C 1
ATOM 724 O O . ILE A 1 94 ? -1.743 -4.981 -10.309 1.00 75.06 94 ILE A O 1
ATOM 728 N N . LEU A 1 95 ? -1.157 -5.277 -8.169 1.00 70.50 95 LEU A N 1
ATOM 729 C CA . LEU A 1 95 ? 0.275 -5.365 -8.464 1.00 70.50 95 LEU A CA 1
ATOM 730 C C . LEU A 1 95 ? 0.604 -6.566 -9.353 1.00 70.50 95 LEU A C 1
ATOM 732 O O . LEU A 1 95 ? 1.497 -6.478 -10.191 1.00 70.50 95 LEU A O 1
ATOM 736 N N . LEU A 1 96 ? -0.112 -7.677 -9.180 1.00 73.62 96 LEU A N 1
ATOM 737 C CA . LEU A 1 96 ? 0.130 -8.915 -9.913 1.00 73.62 96 LEU A CA 1
ATOM 738 C C . LEU A 1 96 ? 0.094 -8.725 -11.447 1.00 73.62 96 LEU A C 1
ATOM 740 O O . LEU A 1 96 ? 1.113 -8.990 -12.085 1.00 73.62 96 LEU A O 1
ATOM 744 N N . PRO A 1 97 ? -0.990 -8.216 -12.072 1.00 67.62 97 PRO A N 1
ATOM 745 C CA . PRO A 1 97 ? -1.013 -7.937 -13.503 1.00 67.62 97 PRO A CA 1
ATOM 746 C C . PRO A 1 97 ? -0.055 -6.807 -13.903 1.00 67.62 97 PRO A C 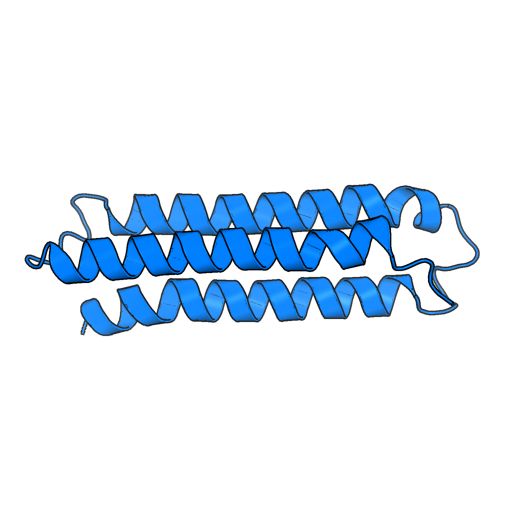1
ATOM 748 O O . PRO A 1 97 ? 0.564 -6.913 -14.959 1.00 67.62 97 PRO A O 1
ATOM 751 N N . LEU A 1 98 ? 0.142 -5.782 -13.060 1.00 69.31 98 LEU A N 1
ATOM 752 C CA . LEU A 1 98 ? 1.088 -4.685 -13.333 1.00 69.31 98 LEU A CA 1
ATOM 753 C C . LEU A 1 98 ? 2.561 -5.130 -13.381 1.00 69.31 98 LEU A C 1
ATOM 755 O O . LEU A 1 98 ? 3.403 -4.424 -13.932 1.00 69.31 98 LEU A O 1
ATOM 759 N N . VAL A 1 99 ? 2.907 -6.257 -12.758 1.00 68.19 99 VAL A N 1
ATOM 760 C CA . VAL A 1 99 ? 4.281 -6.784 -12.748 1.00 68.19 99 VAL A CA 1
ATOM 761 C C . VAL A 1 99 ? 4.431 -7.957 -13.718 1.00 68.19 99 VAL A C 1
ATOM 763 O O . VAL A 1 99 ? 5.479 -8.097 -14.353 1.00 68.19 99 VAL A O 1
ATOM 766 N N . LEU A 1 100 ? 3.400 -8.802 -13.838 1.00 67.12 100 LEU A N 1
ATOM 767 C CA . LEU A 1 100 ? 3.445 -10.033 -14.631 1.00 67.12 100 LEU A CA 1
ATOM 768 C C . LEU A 1 100 ? 3.009 -9.849 -16.087 1.00 67.12 100 LEU A C 1
ATOM 770 O O . LEU A 1 100 ? 3.562 -10.518 -16.956 1.00 67.12 100 LEU A O 1
ATOM 774 N N . VAL A 1 101 ? 2.015 -8.998 -16.359 1.00 63.53 101 VAL A N 1
ATOM 775 C CA . VAL A 1 101 ? 1.314 -8.973 -17.659 1.00 63.53 101 VAL A CA 1
ATOM 776 C C . VAL A 1 101 ? 1.736 -7.786 -18.520 1.00 63.53 101 VAL A C 1
ATOM 778 O O . VAL A 1 101 ? 1.821 -7.896 -19.741 1.00 63.53 101 VAL A O 1
ATOM 781 N N . THR A 1 102 ? 2.027 -6.646 -17.911 1.00 54.97 102 THR A N 1
ATOM 782 C CA . THR A 1 102 ? 2.308 -5.407 -18.640 1.00 54.97 102 THR A CA 1
ATOM 783 C C . THR A 1 102 ? 3.776 -5.332 -19.062 1.00 54.97 102 THR A C 1
ATOM 785 O O . THR A 1 102 ? 4.623 -4.778 -18.360 1.00 54.97 102 THR A O 1
ATOM 788 N N . GLY A 1 103 ? 4.087 -5.887 -20.231 1.00 57.03 103 GLY A N 1
ATOM 789 C CA . GLY A 1 103 ? 5.056 -5.241 -21.112 1.00 57.03 103 GLY A CA 1
ATOM 790 C C . GLY A 1 103 ? 4.346 -4.056 -21.761 1.00 57.03 103 GLY A C 1
ATOM 791 O O . GLY A 1 103 ? 3.258 -4.246 -22.303 1.00 57.03 103 GLY A O 1
ATOM 792 N N . CYS A 1 104 ? 4.900 -2.847 -21.652 1.00 61.94 104 CYS A N 1
ATOM 793 C CA . CYS A 1 104 ? 4.389 -1.689 -22.385 1.00 61.94 104 CYS A CA 1
ATOM 794 C C . CYS A 1 104 ? 4.361 -2.057 -23.871 1.00 61.94 104 CYS A C 1
ATOM 796 O O . CYS A 1 104 ? 5.403 -2.396 -24.433 1.00 61.94 104 CYS A O 1
ATOM 798 N N . ARG A 1 105 ? 3.165 -2.107 -24.452 1.00 54.50 105 ARG A N 1
ATOM 799 C CA . ARG A 1 105 ? 2.929 -2.565 -25.818 1.00 54.50 105 ARG A CA 1
ATOM 800 C C . ARG A 1 105 ? 2.486 -1.400 -26.676 1.00 54.50 105 ARG A C 1
ATOM 802 O O . ARG A 1 105 ? 1.706 -0.578 -26.147 1.00 54.50 105 ARG A O 1
#

Radius of gyration: 16.66 Å; chains: 1; bounding box: 35×22×49 Å